Protein AF-A0A5J4V009-F1 (afdb_monomer)

Mean predicted aligned error: 6.69 Å

Secondary structure (DSSP, 8-state):
-TTSPPHHHHHT-S-TT-HHHHHHHTSHHHHHHHHHHHHHHHHTS---SPPPSSPPHHHHHHHHHHHHTSS-S-----HHHHHTTS--TTTS-SSGGGG----TT-SS-------SS-HHHHHT-HHHHHHHHHHHHHTT-S---

Radius of gyration: 16.22 Å; Cα contacts (8 Å, |Δi|>4): 133; chains: 1; bounding box: 35×35×49 Å

pLDDT: mean 83.38, std 14.55, range [39.91, 97.19]

Structure (mmCIF, N/CA/C/O backbone):
data_AF-A0A5J4V009-F1
#
_entry.id   AF-A0A5J4V009-F1
#
loop_
_atom_site.group_PDB
_atom_site.id
_atom_site.type_symbol
_atom_site.label_atom_id
_atom_site.label_alt_id
_atom_site.label_comp_id
_atom_site.label_asym_id
_atom_site.label_entity_id
_atom_site.label_seq_id
_atom_site.pdbx_PDB_ins_code
_atom_site.Cartn_x
_atom_site.Cartn_y
_atom_site.Cartn_z
_atom_site.occupancy
_atom_site.B_iso_or_equiv
_atom_site.auth_seq_id
_atom_site.auth_comp_id
_atom_site.auth_asym_id
_atom_site.auth_atom_id
_atom_site.pdbx_PDB_model_num
ATOM 1 N N . ASN A 1 1 ? -8.019 4.408 -6.727 1.00 59.19 1 ASN A N 1
ATOM 2 C CA . ASN A 1 1 ? -9.088 4.345 -7.758 1.00 59.19 1 ASN A CA 1
ATOM 3 C C . ASN A 1 1 ? -8.736 3.214 -8.725 1.00 59.19 1 ASN A C 1
ATOM 5 O O . ASN A 1 1 ? -7.555 3.023 -8.949 1.00 59.19 1 ASN A O 1
ATOM 9 N N . HIS A 1 2 ? -9.697 2.471 -9.280 1.00 66.00 2 HIS A N 1
ATOM 10 C CA . HIS A 1 2 ? -9.462 1.269 -10.107 1.00 66.00 2 HIS A CA 1
ATOM 11 C C . HIS A 1 2 ? -8.802 1.543 -11.473 1.00 66.00 2 HIS A C 1
ATOM 13 O O . HIS A 1 2 ? -8.364 0.607 -12.132 1.00 66.00 2 HIS A O 1
ATOM 19 N N . VAL A 1 3 ? -8.755 2.814 -11.881 1.00 67.06 3 VAL A N 1
ATOM 20 C CA . VAL A 1 3 ? -8.136 3.313 -13.123 1.00 67.06 3 VAL A CA 1
ATOM 21 C C . VAL A 1 3 ? -6.682 3.764 -12.902 1.00 67.06 3 VAL A C 1
ATOM 23 O O . VAL A 1 3 ? -5.951 3.978 -13.858 1.00 67.06 3 VAL A O 1
ATOM 26 N N . ILE A 1 4 ? -6.254 3.923 -11.643 1.00 74.00 4 ILE A N 1
ATOM 27 C CA . ILE A 1 4 ? -4.884 4.321 -11.291 1.00 74.00 4 ILE A CA 1
ATOM 28 C C . ILE A 1 4 ? -4.109 3.050 -10.919 1.00 74.00 4 ILE A C 1
ATOM 30 O O . ILE A 1 4 ? -4.658 2.224 -10.179 1.00 74.00 4 ILE A O 1
ATOM 34 N N . PRO A 1 5 ? -2.864 2.873 -11.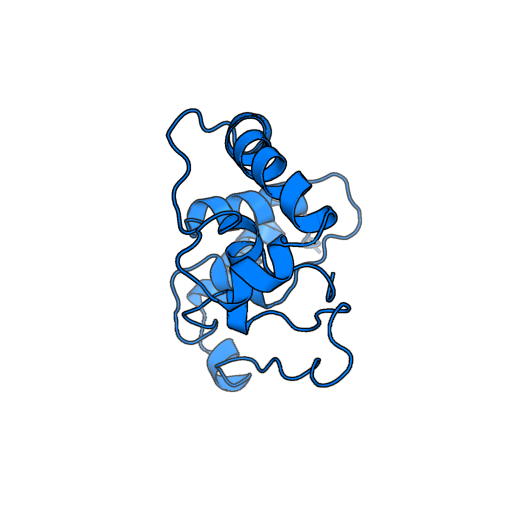398 1.00 84.44 5 PRO A N 1
ATOM 35 C CA . PRO A 1 5 ? -2.038 1.741 -10.998 1.00 84.44 5 PRO A CA 1
ATOM 36 C C . PRO A 1 5 ? -1.817 1.716 -9.473 1.00 84.44 5 PRO A C 1
ATOM 38 O O . PRO A 1 5 ? -1.768 2.781 -8.852 1.00 84.44 5 PRO A O 1
ATOM 41 N N . PRO A 1 6 ? -1.647 0.531 -8.857 1.00 90.50 6 PRO A N 1
ATOM 42 C CA . PRO A 1 6 ? -1.219 0.424 -7.459 1.00 90.50 6 PRO A CA 1
ATOM 43 C C . PRO A 1 6 ? 0.066 1.216 -7.203 1.00 90.50 6 PRO A C 1
ATOM 45 O O . PRO A 1 6 ? 0.879 1.376 -8.116 1.00 90.50 6 PRO A O 1
ATOM 48 N N . LEU A 1 7 ? 0.289 1.673 -5.969 1.00 92.00 7 LEU A N 1
ATOM 49 C CA . LEU A 1 7 ? 1.414 2.535 -5.590 1.00 92.00 7 LEU A CA 1
ATOM 50 C C . LEU A 1 7 ? 2.760 1.977 -6.052 1.00 92.00 7 LEU A C 1
ATOM 52 O O . LEU A 1 7 ? 3.596 2.735 -6.528 1.00 92.00 7 LEU A O 1
ATOM 56 N N . ARG A 1 8 ? 2.958 0.655 -5.979 1.00 92.44 8 ARG A N 1
ATOM 57 C CA . ARG A 1 8 ? 4.192 0.005 -6.451 1.00 92.44 8 ARG A CA 1
ATOM 58 C C . ARG A 1 8 ? 4.397 0.131 -7.964 1.00 92.44 8 ARG A C 1
ATOM 60 O O . ARG A 1 8 ? 5.521 0.345 -8.403 1.00 92.44 8 ARG A O 1
ATOM 67 N N . ALA A 1 9 ? 3.332 0.010 -8.755 1.00 88.88 9 ALA A N 1
ATOM 68 C CA . ALA A 1 9 ? 3.392 0.182 -10.207 1.00 88.88 9 ALA A CA 1
ATOM 69 C C . ALA A 1 9 ? 3.524 1.663 -10.573 1.00 88.88 9 ALA A C 1
ATOM 71 O O . ALA A 1 9 ? 4.374 2.023 -11.380 1.00 88.88 9 ALA A O 1
ATOM 72 N N . TRP A 1 10 ? 2.754 2.530 -9.911 1.00 87.88 10 TRP A N 1
ATOM 73 C CA . TRP A 1 10 ? 2.867 3.976 -10.066 1.00 87.88 10 TRP A CA 1
ATOM 74 C C . TRP A 1 10 ? 4.289 4.473 -9.769 1.00 87.88 10 TRP A C 1
ATOM 76 O O . TRP A 1 10 ? 4.826 5.283 -10.520 1.00 87.88 10 TRP A O 1
ATOM 86 N N . TRP A 1 11 ? 4.923 3.943 -8.719 1.00 89.50 11 TRP A N 1
ATOM 87 C CA . TRP A 1 11 ? 6.281 4.297 -8.310 1.00 89.50 11 TRP A CA 1
ATOM 88 C C . TRP A 1 11 ? 7.348 3.956 -9.347 1.00 89.50 11 TRP A C 1
ATOM 90 O O . TRP A 1 11 ? 8.293 4.718 -9.531 1.00 89.50 11 TRP A O 1
ATOM 100 N N . GLN A 1 12 ? 7.206 2.832 -10.049 1.00 85.81 12 GLN A N 1
ATOM 101 C CA . GLN A 1 12 ? 8.163 2.406 -11.076 1.00 85.81 12 GLN A CA 1
ATOM 102 C C . GLN A 1 12 ? 8.161 3.303 -12.329 1.00 85.81 12 GLN A C 1
ATOM 104 O O . GLN A 1 12 ? 8.891 3.010 -13.271 1.00 85.81 12 GLN A O 1
ATOM 109 N N . GLY A 1 13 ? 7.369 4.383 -12.368 1.00 70.25 13 GLY A N 1
ATOM 110 C CA . GLY A 1 13 ? 7.339 5.330 -13.482 1.00 70.25 13 GLY A CA 1
ATOM 111 C C . GLY A 1 13 ? 8.738 5.679 -14.013 1.00 70.25 13 GLY A C 1
ATOM 112 O O . GLY A 1 13 ? 9.615 6.099 -13.256 1.00 70.25 13 GLY A O 1
ATOM 113 N N . PHE A 1 14 ? 8.897 5.492 -15.330 1.00 52.66 14 PHE A N 1
ATOM 114 C CA . PHE A 1 14 ? 10.129 5.616 -16.121 1.00 52.66 14 PHE A CA 1
ATOM 115 C C . PHE A 1 14 ? 11.228 4.582 -15.803 1.00 52.66 14 PHE A C 1
ATOM 117 O O . PHE A 1 14 ? 12.257 4.887 -15.209 1.00 52.66 14 PHE A O 1
ATOM 124 N N . ASP A 1 15 ? 11.042 3.363 -16.305 1.00 49.66 15 ASP A N 1
ATOM 125 C CA . ASP A 1 15 ? 12.144 2.465 -16.655 1.00 49.66 15 ASP A CA 1
ATOM 126 C C . ASP A 1 15 ? 11.803 1.750 -17.962 1.00 49.66 15 ASP A C 1
ATOM 128 O O . ASP A 1 15 ? 10.868 0.950 -18.038 1.00 49.66 15 ASP A O 1
ATOM 132 N N . SER A 1 16 ? 12.566 2.083 -19.000 1.00 39.91 16 SER A N 1
ATOM 133 C CA . SER A 1 16 ? 12.463 1.602 -20.383 1.00 39.91 16 SER A CA 1
ATOM 134 C C . SER A 1 16 ? 12.935 0.151 -20.560 1.00 39.91 16 SER A C 1
ATOM 136 O O . SER A 1 16 ? 13.510 -0.201 -21.587 1.00 39.91 16 SER A O 1
ATOM 138 N N . SER A 1 17 ? 12.817 -0.669 -19.516 1.00 45.06 17 SER A N 1
ATOM 139 C CA . SER A 1 17 ? 13.172 -2.088 -19.544 1.00 45.06 17 SER A CA 1
ATOM 140 C C . SER A 1 17 ? 11.943 -3.007 -19.538 1.00 45.06 17 SER A C 1
ATOM 142 O O . SER A 1 17 ? 12.089 -4.229 -19.624 1.00 45.06 17 SER A O 1
ATOM 144 N N . LYS A 1 18 ? 10.721 -2.451 -19.444 1.00 53.00 18 LYS A N 1
ATOM 145 C CA . LYS A 1 18 ? 9.477 -3.225 -19.301 1.00 53.00 18 LYS A CA 1
ATOM 146 C C . LYS A 1 18 ? 8.370 -2.783 -20.260 1.00 53.00 18 LYS A C 1
ATOM 148 O O . LYS A 1 18 ? 7.827 -1.687 -20.161 1.00 53.00 18 LYS A O 1
ATOM 153 N N . THR A 1 19 ? 7.912 -3.743 -21.059 1.00 54.22 19 THR A N 1
ATOM 154 C CA . THR A 1 19 ? 6.893 -3.606 -22.114 1.00 54.22 19 THR A CA 1
ATOM 155 C C . THR A 1 19 ? 5.544 -3.033 -21.660 1.00 54.22 19 THR A C 1
ATOM 157 O O . THR A 1 19 ? 4.945 -2.256 -22.394 1.00 54.22 19 THR A O 1
ATOM 160 N N . LYS A 1 20 ? 5.046 -3.370 -20.459 1.00 57.28 20 LYS A N 1
ATOM 161 C CA . LYS A 1 20 ? 3.748 -2.849 -19.963 1.00 57.28 20 LYS A CA 1
ATOM 162 C C . LYS A 1 20 ? 3.825 -1.420 -19.411 1.00 57.28 20 LYS A C 1
ATOM 164 O O . LYS A 1 20 ? 2.869 -0.662 -19.544 1.00 57.28 20 LYS A O 1
ATOM 169 N N . ALA A 1 21 ? 4.947 -1.053 -18.789 1.00 57.59 21 ALA A N 1
ATOM 170 C CA . ALA A 1 21 ? 5.160 0.303 -18.284 1.00 57.59 21 ALA A CA 1
ATOM 171 C C . ALA A 1 21 ? 5.354 1.283 -19.453 1.00 57.59 21 ALA A C 1
ATOM 173 O O . ALA A 1 21 ? 4.795 2.378 -19.450 1.00 57.59 21 ALA A O 1
ATOM 174 N N . GLU A 1 22 ? 6.092 0.860 -20.483 1.00 57.81 22 GLU A N 1
ATOM 175 C CA . GLU A 1 22 ? 6.305 1.623 -21.717 1.00 57.81 22 GLU A CA 1
ATOM 176 C C . GLU A 1 22 ? 4.991 1.987 -22.420 1.00 57.81 22 GLU A C 1
ATOM 178 O O . GLU A 1 22 ? 4.826 3.131 -22.842 1.00 57.81 22 GLU A O 1
ATOM 183 N N . GLU A 1 23 ? 4.035 1.055 -22.496 1.00 61.25 23 GLU A N 1
ATOM 184 C CA . GLU A 1 23 ? 2.729 1.288 -23.121 1.00 61.25 23 GLU A CA 1
ATOM 185 C C . GLU A 1 23 ? 1.911 2.347 -22.362 1.00 61.25 23 GLU A C 1
ATOM 187 O O . GLU A 1 23 ? 1.569 3.381 -22.943 1.00 61.25 23 GLU A O 1
ATOM 192 N N . TYR A 1 24 ? 1.674 2.156 -21.055 1.00 62.75 24 TYR A N 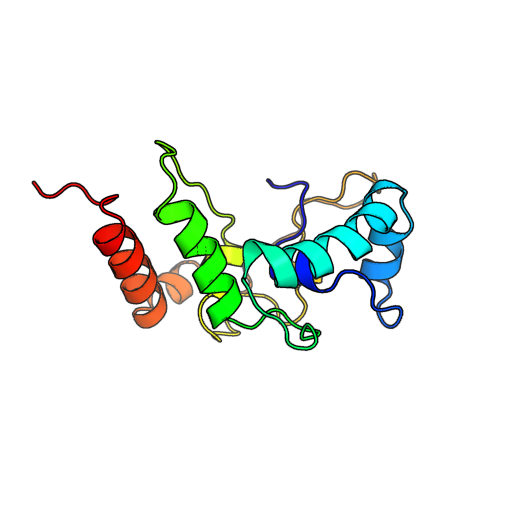1
ATOM 193 C CA . TYR A 1 24 ? 0.896 3.092 -20.228 1.00 62.75 24 TYR A CA 1
ATOM 194 C C . TYR A 1 24 ? 1.516 4.496 -20.211 1.00 62.75 24 TYR A C 1
ATOM 196 O O . TYR A 1 24 ? 0.814 5.503 -20.356 1.00 62.75 24 TYR A O 1
ATOM 204 N N . TYR A 1 25 ? 2.845 4.581 -20.089 1.00 60.00 25 TYR A N 1
ATOM 205 C CA . TYR A 1 25 ? 3.533 5.862 -19.956 1.00 60.00 25 TYR A CA 1
ATOM 206 C C . TYR A 1 25 ? 3.896 6.545 -21.287 1.00 60.00 25 TYR A C 1
ATOM 208 O O . TYR A 1 25 ? 4.331 7.698 -21.275 1.00 60.00 25 TYR A O 1
ATOM 216 N N . SER A 1 26 ? 3.666 5.895 -22.437 1.00 56.62 26 SER A N 1
ATOM 217 C CA . SER A 1 26 ? 3.756 6.531 -23.766 1.00 56.62 26 SER A CA 1
ATOM 218 C C . SER A 1 26 ? 2.683 7.611 -23.984 1.00 56.62 26 SER A C 1
ATOM 220 O O . SER A 1 26 ? 2.862 8.516 -24.811 1.00 56.62 26 SER A O 1
ATOM 222 N N . THR A 1 27 ? 1.601 7.549 -23.202 1.00 62.44 27 THR A N 1
ATOM 223 C CA . THR A 1 27 ? 0.516 8.533 -23.1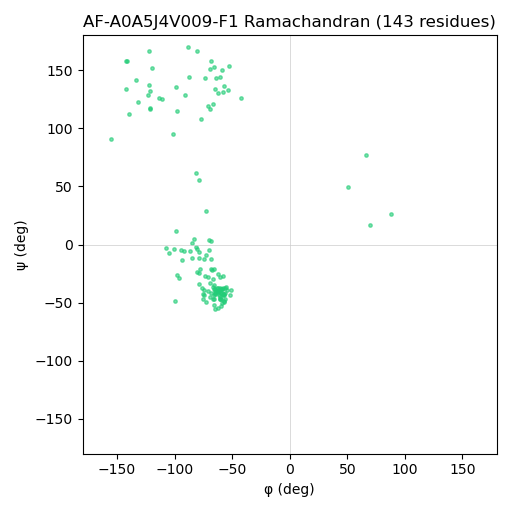60 1.00 62.44 27 THR A CA 1
ATOM 224 C C . THR A 1 27 ? 0.978 9.871 -22.563 1.00 62.44 27 THR A C 1
ATOM 226 O O . THR A 1 27 ? 1.960 9.947 -21.821 1.00 62.44 27 THR A O 1
ATOM 229 N N . ASN A 1 28 ? 0.264 10.961 -22.865 1.00 58.50 28 ASN A N 1
ATOM 230 C CA . ASN A 1 28 ? 0.585 12.284 -22.309 1.00 58.50 28 ASN A CA 1
ATOM 231 C C . ASN A 1 28 ? 0.474 12.312 -20.774 1.00 58.50 28 ASN A C 1
ATOM 233 O O . ASN A 1 28 ? 1.347 12.869 -20.112 1.00 58.50 28 ASN A O 1
ATOM 237 N N . GLU A 1 29 ? -0.543 11.647 -20.211 1.00 59.75 29 GLU A N 1
ATOM 238 C CA . GLU A 1 29 ? -0.712 11.493 -18.757 1.00 59.75 29 GLU A CA 1
ATOM 239 C C . GLU A 1 29 ? 0.491 10.793 -18.124 1.00 59.75 29 GLU A C 1
ATOM 241 O O . GLU A 1 29 ? 0.952 11.144 -17.036 1.00 59.75 29 GLU A O 1
ATOM 246 N N . GLY A 1 30 ? 1.032 9.813 -18.837 1.00 58.97 30 GLY A N 1
ATOM 247 C CA . GLY A 1 30 ? 2.180 9.068 -18.396 1.00 58.97 30 GLY A CA 1
ATOM 248 C C . GLY A 1 30 ? 3.476 9.875 -18.321 1.00 58.97 30 GLY A C 1
ATOM 249 O O . GLY A 1 30 ? 4.179 9.834 -17.309 1.00 58.97 30 GLY A O 1
ATOM 250 N N . LYS A 1 31 ? 3.769 10.652 -19.367 1.00 59.75 31 LYS A N 1
ATOM 251 C CA . LYS A 1 31 ? 4.971 11.500 -19.446 1.00 59.75 31 LYS A CA 1
ATOM 252 C C . LYS A 1 31 ? 5.005 12.576 -18.365 1.00 59.75 31 LYS A C 1
ATOM 254 O O . LYS A 1 31 ? 6.064 12.847 -17.807 1.00 59.75 31 LYS A O 1
ATOM 259 N N . GLU A 1 32 ? 3.857 13.156 -18.024 1.00 61.56 32 GLU A N 1
ATOM 260 C CA . GLU A 1 32 ? 3.769 14.127 -16.930 1.00 61.56 32 GLU A CA 1
ATOM 261 C C . GLU A 1 32 ? 4.043 13.511 -15.552 1.00 61.56 32 GLU A C 1
ATOM 263 O O . GLU A 1 32 ? 4.524 14.200 -14.652 1.00 61.56 32 GLU A O 1
ATOM 268 N N . ASN A 1 33 ? 3.730 12.227 -15.359 1.00 62.56 33 ASN A N 1
ATOM 269 C CA . ASN A 1 33 ? 3.876 11.565 -14.064 1.00 62.56 33 ASN A CA 1
ATOM 270 C C . ASN A 1 33 ? 5.337 11.273 -13.688 1.00 62.56 33 ASN A C 1
ATOM 272 O O . ASN A 1 33 ? 5.643 11.277 -12.498 1.00 62.56 33 ASN A O 1
ATOM 276 N N . GLY A 1 34 ? 6.248 11.101 -14.656 1.00 64.12 34 GLY A N 1
ATOM 277 C CA . GLY A 1 34 ? 7.671 10.837 -14.385 1.00 64.12 34 GLY A CA 1
ATOM 278 C C . GLY A 1 34 ? 8.327 11.905 -13.498 1.00 64.12 34 GLY A C 1
ATOM 279 O O . GLY A 1 34 ? 8.927 11.580 -12.480 1.00 64.12 34 GLY A O 1
ATOM 280 N N . GLY A 1 35 ? 8.115 13.191 -13.803 1.00 67.75 35 GLY A N 1
ATOM 281 C CA . GLY A 1 35 ? 8.605 14.292 -12.960 1.00 67.75 35 GLY A CA 1
ATOM 282 C C . GLY A 1 35 ? 7.854 14.436 -11.629 1.00 67.75 35 GLY A C 1
ATOM 283 O O . GLY A 1 35 ? 8.427 14.877 -10.634 1.00 67.75 35 GLY A O 1
ATOM 284 N N . LYS A 1 36 ? 6.577 14.026 -11.576 1.00 76.50 36 LYS A N 1
ATOM 285 C CA . LYS A 1 36 ? 5.756 14.094 -10.354 1.00 76.50 36 LYS A CA 1
ATOM 286 C C . LYS A 1 36 ? 6.227 13.094 -9.289 1.00 76.50 36 LYS A C 1
ATOM 288 O O . LYS A 1 36 ? 6.148 13.421 -8.108 1.00 76.50 36 LYS A O 1
ATOM 293 N N . ILE A 1 37 ? 6.739 11.920 -9.676 1.00 84.19 37 ILE A N 1
ATOM 294 C CA . ILE A 1 37 ? 7.202 10.885 -8.730 1.00 84.19 37 ILE A CA 1
ATOM 295 C C . ILE A 1 37 ? 8.4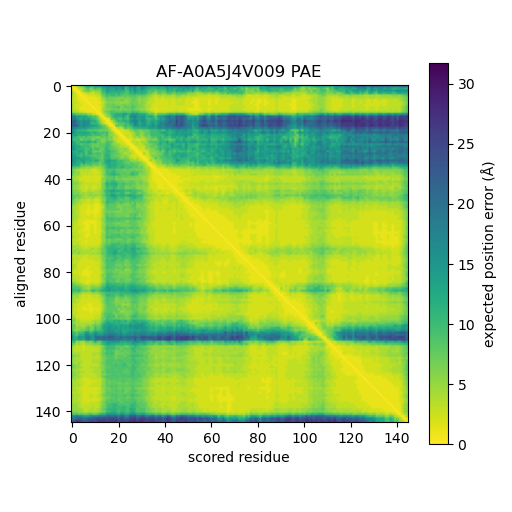78 11.328 -8.006 1.00 84.19 37 ILE A C 1
ATOM 297 O O . ILE A 1 37 ? 8.546 11.236 -6.781 1.00 84.19 37 ILE A O 1
ATOM 301 N N . ASP A 1 38 ? 9.458 11.874 -8.726 1.00 81.56 38 ASP A N 1
ATOM 302 C CA . ASP A 1 38 ? 10.687 12.383 -8.103 1.00 81.56 38 ASP A CA 1
ATOM 303 C C . ASP A 1 38 ? 10.392 13.593 -7.200 1.00 81.56 38 ASP A C 1
ATOM 305 O O . ASP A 1 38 ? 10.913 13.691 -6.087 1.00 81.56 38 ASP A O 1
ATOM 309 N N . CYS A 1 39 ? 9.475 14.478 -7.616 1.00 82.62 39 CYS A N 1
ATOM 310 C CA . CYS A 1 39 ? 8.976 15.549 -6.753 1.00 82.62 39 CYS A CA 1
ATOM 311 C C . CYS A 1 39 ? 8.263 15.018 -5.503 1.00 82.62 39 CYS A C 1
ATOM 313 O O . CYS A 1 39 ? 8.433 15.594 -4.431 1.00 82.62 39 CYS A O 1
ATOM 315 N N . PHE A 1 40 ? 7.471 13.950 -5.614 1.00 88.62 40 PHE A N 1
ATOM 316 C CA . PHE A 1 40 ? 6.798 13.329 -4.473 1.00 88.62 40 PHE A CA 1
ATOM 317 C C . PHE A 1 40 ? 7.807 12.706 -3.498 1.00 88.62 40 PHE A C 1
ATOM 319 O O . PHE A 1 40 ? 7.712 12.924 -2.289 1.00 88.62 40 PHE A O 1
ATOM 326 N N . TRP A 1 41 ? 8.820 12.000 -4.008 1.00 88.56 41 TRP A N 1
ATOM 327 C CA . TRP A 1 41 ? 9.917 11.460 -3.199 1.00 88.56 41 TRP A CA 1
ATOM 328 C C . TRP A 1 41 ? 10.649 12.557 -2.419 1.00 88.56 41 TRP A C 1
ATOM 330 O O . TRP A 1 41 ? 10.809 12.463 -1.200 1.00 88.56 41 TRP A O 1
ATOM 340 N N . TRP A 1 42 ? 11.011 13.640 -3.106 1.00 88.56 42 TRP A N 1
ATOM 341 C CA . TRP A 1 42 ? 11.769 14.733 -2.510 1.00 88.56 42 TRP A CA 1
ATOM 342 C C . TRP A 1 42 ? 10.941 15.583 -1.541 1.00 88.56 42 TRP A C 1
ATOM 344 O O . TRP A 1 42 ? 11.374 15.852 -0.423 1.00 88.56 42 TRP A O 1
ATOM 354 N N . ASN A 1 43 ? 9.753 16.022 -1.963 1.00 88.00 43 ASN A N 1
ATOM 355 C CA . ASN A 1 43 ? 8.973 17.038 -1.251 1.00 88.00 43 ASN A CA 1
ATOM 356 C C . ASN A 1 43 ? 7.908 16.456 -0.320 1.00 88.00 43 ASN A C 1
ATOM 358 O O . ASN A 1 43 ? 7.547 17.108 0.654 1.00 88.00 43 ASN A O 1
ATOM 362 N N . THR A 1 44 ? 7.362 15.274 -0.615 1.00 89.69 44 THR A N 1
ATOM 363 C CA . THR A 1 44 ? 6.282 14.680 0.192 1.00 89.69 44 THR A CA 1
ATOM 364 C C . THR A 1 44 ? 6.823 13.635 1.152 1.00 89.69 44 THR A C 1
ATOM 366 O O . THR A 1 44 ? 6.538 13.691 2.346 1.00 89.69 44 THR A O 1
ATOM 369 N N . LEU A 1 45 ? 7.657 12.716 0.662 1.00 90.62 45 LEU A N 1
ATOM 370 C CA . LEU A 1 45 ? 8.322 11.731 1.519 1.00 90.62 45 LEU A CA 1
ATOM 371 C C . LEU A 1 45 ? 9.536 12.318 2.262 1.00 90.62 45 LEU A C 1
ATOM 373 O O . LEU A 1 45 ? 10.058 11.668 3.172 1.00 90.62 45 LEU A O 1
ATOM 377 N N . ILE A 1 46 ? 9.923 13.566 1.951 1.00 88.75 46 ILE A N 1
ATOM 378 C CA . ILE A 1 46 ? 11.048 14.295 2.562 1.00 88.75 46 ILE A CA 1
ATOM 379 C C . ILE A 1 46 ? 12.304 13.420 2.532 1.00 88.75 46 ILE A C 1
ATOM 381 O O . ILE A 1 46 ? 12.953 13.172 3.548 1.00 88.75 46 ILE A O 1
ATOM 385 N N . ASN A 1 47 ? 12.596 12.864 1.357 1.00 87.25 47 ASN A N 1
ATOM 386 C CA . ASN A 1 47 ? 13.774 12.045 1.154 1.00 87.25 47 ASN A CA 1
ATOM 387 C C . ASN A 1 47 ? 14.646 12.649 0.053 1.00 87.25 47 ASN A C 1
ATOM 389 O O . ASN A 1 47 ? 14.245 12.759 -1.101 1.00 87.25 47 ASN A O 1
ATOM 393 N N . HIS A 1 48 ? 15.857 13.049 0.438 1.00 87.00 48 HIS A N 1
ATOM 394 C CA . HIS A 1 48 ? 16.806 13.752 -0.428 1.00 87.00 48 HIS A CA 1
ATOM 395 C C . HIS A 1 48 ? 17.873 12.830 -1.035 1.00 87.00 48 HIS A C 1
ATOM 397 O O . HIS A 1 48 ? 18.871 13.302 -1.576 1.00 87.00 48 HIS A O 1
ATOM 403 N N . SER A 1 49 ? 17.692 11.514 -0.919 1.00 88.31 49 SER A N 1
ATOM 404 C CA . SER A 1 49 ? 18.540 10.525 -1.587 1.00 88.31 49 SER A CA 1
ATOM 405 C C . SER A 1 49 ? 18.025 10.200 -2.990 1.00 88.31 49 SER A C 1
ATOM 407 O O . SER A 1 49 ? 16.916 10.586 -3.366 1.00 88.31 49 SER A O 1
ATOM 409 N N . SER A 1 50 ? 18.817 9.468 -3.774 1.00 85.44 50 SER A N 1
ATOM 410 C CA . SER A 1 50 ? 18.345 8.922 -5.046 1.00 85.44 50 SER A CA 1
ATOM 411 C C . SER A 1 50 ? 17.130 8.022 -4.822 1.00 85.44 50 SER A C 1
ATOM 413 O O . SER A 1 50 ? 17.153 7.139 -3.963 1.00 85.44 50 SER A O 1
ATOM 415 N N . ARG A 1 51 ? 16.072 8.233 -5.610 1.00 87.19 51 ARG A N 1
ATOM 416 C CA . ARG A 1 51 ? 14.854 7.427 -5.535 1.00 87.19 51 ARG A CA 1
ATOM 417 C C . ARG A 1 51 ? 15.160 5.960 -5.886 1.00 87.19 51 ARG A C 1
ATOM 419 O O . ARG A 1 51 ? 15.780 5.715 -6.923 1.00 87.19 51 ARG A O 1
ATOM 426 N N . PRO A 1 52 ? 14.731 4.980 -5.073 1.00 89.19 52 PRO A N 1
ATOM 427 C CA . PRO A 1 52 ? 14.861 3.570 -5.423 1.00 89.19 52 PRO A CA 1
ATOM 428 C C . PRO A 1 52 ? 13.932 3.195 -6.583 1.00 89.19 52 PRO A C 1
ATOM 430 O O . PRO A 1 52 ? 12.849 3.766 -6.733 1.00 89.19 52 PRO A O 1
ATOM 433 N N . TYR A 1 53 ? 14.342 2.197 -7.369 1.00 87.00 53 TYR A N 1
ATOM 434 C CA . TYR A 1 53 ? 13.553 1.683 -8.490 1.00 87.00 53 TYR A CA 1
ATOM 435 C C . TYR A 1 53 ? 12.209 1.091 -8.039 1.00 87.00 53 TYR A C 1
ATOM 437 O O . TYR A 1 53 ? 11.151 1.511 -8.503 1.00 87.00 53 TYR A O 1
ATOM 445 N N . ASP A 1 54 ? 12.257 0.145 -7.100 1.00 90.25 54 ASP A N 1
ATOM 446 C CA . ASP A 1 54 ? 11.074 -0.407 -6.446 1.00 90.25 54 ASP A CA 1
ATOM 447 C C . ASP A 1 54 ? 10.702 0.440 -5.230 1.00 90.25 54 ASP A C 1
ATOM 449 O O . ASP A 1 54 ? 11.582 0.926 -4.518 1.00 90.25 54 ASP A O 1
ATOM 453 N N . LEU A 1 55 ? 9.399 0.595 -4.975 1.00 92.12 55 LEU A N 1
ATOM 454 C CA . LEU A 1 55 ? 8.903 1.270 -3.777 1.00 92.12 55 LEU A CA 1
ATOM 455 C C . LEU A 1 55 ? 9.194 0.395 -2.549 1.00 92.12 55 LEU A C 1
ATOM 457 O O . LEU A 1 55 ? 8.627 -0.700 -2.459 1.00 92.12 55 LEU A O 1
ATOM 461 N N . PRO A 1 56 ? 10.027 0.845 -1.594 1.00 93.00 56 PRO A N 1
ATOM 462 C CA . PRO A 1 56 ? 10.273 0.088 -0.375 1.00 93.00 56 PRO A CA 1
ATOM 463 C C . PRO A 1 56 ? 8.995 -0.043 0.462 1.00 93.00 56 PRO A C 1
ATOM 465 O O . PRO A 1 56 ? 8.191 0.891 0.530 1.00 93.00 56 PRO A O 1
ATOM 468 N N . ASN A 1 57 ? 8.806 -1.193 1.112 1.00 94.50 57 ASN A N 1
ATOM 469 C CA . ASN A 1 57 ? 7.598 -1.485 1.890 1.00 94.50 57 ASN A CA 1
ATOM 470 C C . ASN A 1 57 ? 7.353 -0.462 3.016 1.00 94.50 57 ASN A C 1
ATOM 472 O O . ASN A 1 57 ? 6.214 -0.063 3.232 1.00 94.50 57 ASN A O 1
ATOM 476 N N . ASP A 1 58 ? 8.408 0.015 3.682 1.00 94.25 58 ASP A N 1
ATOM 477 C CA . ASP A 1 58 ? 8.338 1.045 4.728 1.00 94.25 58 ASP A CA 1
ATOM 478 C C . ASP A 1 58 ? 7.885 2.407 4.181 1.00 94.25 58 ASP A C 1
ATOM 480 O O . ASP A 1 58 ? 7.142 3.134 4.839 1.00 94.25 58 ASP A O 1
ATOM 484 N N . GLN A 1 59 ? 8.282 2.750 2.953 1.00 95.44 59 GLN A N 1
ATOM 485 C CA . GLN A 1 59 ? 7.824 3.973 2.293 1.00 95.44 59 GLN A CA 1
ATOM 486 C C . GLN A 1 59 ? 6.376 3.840 1.823 1.00 95.44 59 GLN A C 1
ATOM 488 O O . GLN A 1 59 ? 5.600 4.782 1.967 1.00 95.44 59 GLN A O 1
ATOM 493 N N . LEU A 1 60 ? 5.982 2.669 1.314 1.00 95.69 60 LEU A N 1
ATOM 494 C CA . LEU A 1 60 ? 4.585 2.373 0.994 1.00 95.69 60 LEU A CA 1
ATOM 495 C C . LEU A 1 60 ? 3.709 2.474 2.251 1.00 95.69 60 LEU A C 1
ATOM 497 O O . LEU A 1 60 ? 2.687 3.155 2.239 1.00 95.69 60 LEU A O 1
ATOM 501 N N . GLU A 1 61 ? 4.150 1.879 3.356 1.00 96.69 61 GLU A N 1
ATOM 502 C CA . GLU A 1 61 ? 3.484 1.976 4.652 1.00 96.69 61 GLU A CA 1
ATOM 503 C C . GLU A 1 61 ? 3.382 3.426 5.140 1.00 96.69 61 GLU A C 1
ATOM 505 O O . GLU A 1 61 ? 2.318 3.857 5.585 1.00 96.69 61 GLU A O 1
ATOM 510 N N . ARG A 1 62 ? 4.444 4.221 4.976 1.00 96.19 62 ARG A N 1
ATOM 511 C CA . ARG A 1 62 ? 4.425 5.652 5.294 1.00 96.19 62 ARG A CA 1
ATOM 512 C C . ARG A 1 62 ? 3.386 6.420 4.475 1.00 96.19 62 ARG A C 1
ATOM 514 O O . ARG A 1 62 ? 2.755 7.333 5.003 1.00 96.19 62 ARG A O 1
ATOM 521 N N . ILE A 1 63 ? 3.182 6.068 3.205 1.00 96.38 63 ILE A N 1
ATOM 522 C CA . ILE A 1 63 ? 2.121 6.670 2.384 1.00 96.38 63 ILE A CA 1
ATOM 523 C C . ILE A 1 63 ? 0.744 6.305 2.952 1.00 96.38 63 ILE A C 1
ATOM 525 O O . ILE A 1 63 ? -0.113 7.183 3.053 1.00 96.38 63 ILE A O 1
ATOM 529 N N . ILE A 1 64 ? 0.524 5.051 3.367 1.00 97.19 64 ILE A N 1
ATOM 530 C CA . ILE A 1 64 ? -0.719 4.641 4.049 1.00 97.19 64 ILE A CA 1
ATOM 531 C C . ILE A 1 64 ? -0.929 5.469 5.324 1.00 97.19 64 ILE A C 1
ATOM 533 O O . ILE A 1 64 ? -2.026 5.985 5.544 1.00 97.19 64 ILE A O 1
ATOM 537 N N . ASP A 1 65 ? 0.128 5.698 6.101 1.00 97.06 65 ASP A N 1
ATOM 538 C CA . ASP A 1 65 ? 0.068 6.529 7.305 1.00 97.06 65 ASP A CA 1
ATOM 539 C C . ASP A 1 65 ? -0.318 7.967 7.026 1.00 97.06 65 ASP A C 1
ATOM 541 O O . ASP A 1 65 ? -1.191 8.501 7.703 1.00 97.06 65 ASP A O 1
ATOM 545 N N . MET A 1 66 ? 0.242 8.588 5.991 1.00 96.25 66 MET A N 1
ATOM 546 C CA . MET A 1 66 ? -0.156 9.944 5.602 1.00 96.25 66 MET A CA 1
ATOM 547 C C . MET A 1 66 ? -1.666 10.049 5.340 1.00 96.25 66 MET A C 1
ATOM 549 O O . MET A 1 66 ? -2.289 11.048 5.700 1.00 96.25 66 MET A O 1
ATOM 553 N N . HIS A 1 67 ? -2.275 9.012 4.758 1.00 95.81 67 HIS A N 1
ATOM 554 C CA . HIS A 1 67 ? -3.718 8.975 4.520 1.00 95.81 67 HIS A CA 1
ATOM 555 C C . HIS A 1 67 ? -4.508 8.706 5.806 1.00 95.81 67 HIS A C 1
ATOM 557 O O . HIS A 1 67 ? -5.519 9.374 6.046 1.00 95.81 67 HIS A O 1
ATOM 563 N N . LEU A 1 68 ? -4.049 7.777 6.651 1.00 96.94 68 LEU A N 1
ATOM 564 C CA . LEU A 1 68 ? -4.671 7.493 7.945 1.00 96.94 68 LEU A CA 1
ATOM 565 C C . LEU A 1 68 ? -4.625 8.720 8.873 1.00 96.94 68 LEU A C 1
ATOM 567 O O . LEU A 1 68 ? -5.641 9.072 9.459 1.00 96.94 68 LEU A O 1
ATOM 571 N N . TYR A 1 69 ? -3.524 9.461 8.939 1.00 96.81 69 TYR A N 1
ATOM 572 C CA . TYR A 1 69 ? -3.423 10.674 9.762 1.00 96.81 69 TYR A CA 1
ATOM 573 C C . TYR A 1 69 ? -4.017 11.932 9.107 1.00 96.81 69 TYR A C 1
ATOM 575 O O . TYR A 1 69 ? -4.039 12.998 9.722 1.00 96.81 69 TYR A O 1
ATOM 583 N N . SER A 1 70 ? -4.518 11.839 7.872 1.00 96.12 70 SER A N 1
ATOM 584 C CA . SER A 1 70 ? -5.165 12.976 7.211 1.00 96.12 70 SER A CA 1
ATOM 585 C C . SER A 1 70 ? -6.469 13.382 7.924 1.00 96.12 70 SER A C 1
ATOM 587 O O . SER A 1 70 ? -7.153 12.526 8.487 1.00 96.12 70 SER A O 1
ATOM 589 N N . PRO A 1 71 ? -6.903 14.655 7.842 1.00 95.06 71 PRO A N 1
ATOM 590 C CA . PRO A 1 71 ? -8.172 15.108 8.426 1.00 95.06 71 PRO A CA 1
ATOM 591 C C . PRO A 1 71 ? -9.419 14.573 7.692 1.00 95.06 71 PRO A C 1
ATOM 593 O O . PRO A 1 71 ? -10.545 14.948 8.016 1.00 95.06 71 PRO A O 1
ATOM 596 N N . SER A 1 72 ? -9.246 13.714 6.683 1.00 94.31 72 SER A N 1
ATOM 597 C CA . SER A 1 72 ? -10.346 13.120 5.924 1.00 94.31 72 SER A CA 1
ATOM 598 C C . SER A 1 72 ? -11.193 12.213 6.816 1.00 94.31 72 SER A C 1
ATOM 600 O O . SER A 1 72 ? -10.660 11.351 7.518 1.00 94.31 72 SER A O 1
ATOM 602 N N . ILE A 1 73 ? -12.520 12.342 6.730 1.00 93.00 73 ILE A N 1
ATOM 603 C CA . ILE A 1 73 ? -13.467 11.474 7.455 1.00 93.00 73 ILE A CA 1
ATOM 604 C C . ILE A 1 73 ? -13.277 10.006 7.047 1.00 93.00 73 ILE A C 1
ATOM 606 O O . ILE A 1 73 ? -13.320 9.113 7.889 1.00 93.00 73 ILE A O 1
ATOM 610 N N . LEU A 1 74 ? -13.021 9.763 5.760 1.00 93.19 74 LEU A N 1
ATOM 611 C CA . LEU A 1 74 ? -12.878 8.436 5.179 1.00 93.19 74 LEU A CA 1
ATOM 612 C C . LEU A 1 74 ? -11.518 8.299 4.488 1.00 93.19 74 LEU A C 1
ATOM 614 O O . LEU A 1 74 ? -11.171 9.115 3.636 1.00 93.19 74 LEU A O 1
ATOM 618 N N . ALA A 1 75 ? -10.790 7.236 4.826 1.00 94.12 75 ALA A N 1
ATOM 619 C CA . ALA A 1 75 ? -9.603 6.789 4.108 1.00 94.12 75 ALA A CA 1
ATOM 620 C C . ALA A 1 75 ? -9.924 5.456 3.418 1.00 94.12 75 ALA A C 1
ATOM 622 O O . ALA A 1 75 ? -10.389 4.518 4.064 1.00 94.12 75 ALA A O 1
ATOM 623 N N . MET A 1 76 ? -9.711 5.382 2.103 1.00 93.81 76 MET A N 1
ATOM 624 C CA . MET A 1 76 ? -9.944 4.178 1.300 1.00 93.81 76 MET A CA 1
ATOM 625 C C . MET A 1 76 ? -8.651 3.754 0.621 1.00 93.81 76 MET A C 1
ATOM 627 O O . MET A 1 76 ? -8.010 4.564 -0.046 1.00 93.81 76 MET A O 1
ATOM 631 N N . PHE A 1 77 ? -8.328 2.469 0.727 1.00 94.62 77 PHE A N 1
ATOM 632 C CA . PHE A 1 77 ? -7.117 1.894 0.155 1.00 94.62 77 PHE A CA 1
ATOM 633 C C . PHE A 1 77 ? -7.467 0.757 -0.806 1.00 94.62 77 PHE A C 1
ATOM 635 O O . PHE A 1 77 ? -8.339 -0.058 -0.488 1.00 94.62 77 PHE A O 1
ATOM 642 N N . PRO A 1 78 ? -6.811 0.669 -1.977 1.00 93.56 78 PRO A N 1
ATOM 643 C CA . PRO A 1 78 ? -6.817 -0.552 -2.769 1.00 93.56 78 PRO A CA 1
ATOM 644 C C . PRO A 1 78 ? -6.205 -1.702 -1.966 1.00 93.56 78 PRO A C 1
ATOM 646 O O . PRO A 1 78 ? -5.238 -1.509 -1.228 1.00 93.56 78 PRO A O 1
ATOM 649 N N . TYR A 1 79 ? -6.737 -2.909 -2.150 1.00 93.06 79 TYR A N 1
ATOM 650 C CA . TYR A 1 79 ? -6.196 -4.119 -1.528 1.00 93.06 79 TYR A CA 1
ATOM 651 C C . TYR A 1 79 ? -4.692 -4.269 -1.797 1.00 93.06 79 TYR A C 1
ATOM 653 O O . TYR A 1 79 ? -3.938 -4.549 -0.871 1.00 93.06 79 TYR A O 1
ATOM 661 N N . GLN A 1 80 ? -4.266 -4.020 -3.042 1.00 93.12 80 GLN A N 1
ATOM 662 C CA . GLN A 1 80 ? -2.888 -4.220 -3.499 1.00 93.12 80 GLN A CA 1
ATOM 663 C C . GLN A 1 80 ? -1.883 -3.368 -2.723 1.00 93.12 80 GLN A C 1
ATOM 665 O O . GLN A 1 80 ? -0.802 -3.843 -2.387 1.00 93.12 80 GLN A O 1
ATOM 670 N N . ASP A 1 81 ? -2.263 -2.133 -2.393 1.00 94.88 81 ASP A N 1
ATOM 671 C CA . ASP A 1 81 ? -1.417 -1.227 -1.620 1.00 94.88 81 ASP A CA 1
ATOM 672 C C . ASP A 1 81 ? -1.409 -1.613 -0.143 1.00 94.88 81 ASP A C 1
ATOM 674 O O . ASP A 1 81 ? -0.372 -1.566 0.507 1.00 94.88 81 ASP A O 1
ATOM 678 N N . LEU A 1 82 ? -2.553 -2.051 0.386 1.00 94.56 82 LEU A N 1
ATOM 679 C CA . LEU A 1 82 ? -2.674 -2.400 1.795 1.00 94.56 82 LEU A CA 1
ATOM 680 C C . LEU A 1 82 ? -1.872 -3.657 2.155 1.00 94.56 82 LEU A C 1
ATOM 682 O O . LEU A 1 82 ? -1.215 -3.684 3.191 1.00 94.56 82 LEU A O 1
ATOM 686 N N . VAL A 1 83 ? -1.898 -4.695 1.314 1.00 94.62 83 VAL A N 1
ATOM 687 C CA . VAL A 1 83 ? -1.169 -5.945 1.594 1.00 94.62 83 VAL A CA 1
ATOM 688 C C . VAL A 1 83 ? 0.330 -5.847 1.317 1.00 94.62 83 VAL A C 1
ATOM 690 O O . VAL A 1 83 ? 1.109 -6.608 1.885 1.00 94.62 83 VAL A O 1
ATOM 693 N N . ALA A 1 84 ? 0.745 -4.891 0.484 1.00 95.06 84 ALA A N 1
ATOM 694 C CA . ALA A 1 84 ? 2.141 -4.671 0.133 1.00 95.06 84 ALA A CA 1
ATOM 695 C C . ALA A 1 84 ? 2.918 -3.830 1.165 1.00 95.06 84 ALA A C 1
ATOM 697 O O . ALA A 1 84 ? 4.089 -3.537 0.936 1.00 95.06 84 ALA A O 1
ATOM 698 N N . ILE A 1 85 ? 2.324 -3.450 2.306 1.00 95.44 85 ILE A N 1
ATOM 699 C CA . ILE A 1 85 ? 3.044 -2.749 3.393 1.00 95.44 85 ILE A CA 1
ATOM 700 C C . ILE A 1 85 ? 4.079 -3.653 4.088 1.00 95.44 85 ILE A C 1
ATOM 702 O O . ILE A 1 85 ? 5.007 -3.159 4.718 1.00 95.44 85 ILE A O 1
ATOM 706 N N . LEU A 1 86 ? 3.936 -4.978 3.975 1.00 91.81 86 LEU A N 1
ATOM 707 C CA . LEU A 1 86 ? 4.896 -5.970 4.465 1.00 91.81 86 LEU A CA 1
ATOM 708 C C . LEU A 1 86 ? 5.418 -6.815 3.295 1.00 91.81 86 LEU A C 1
ATOM 710 O O . LEU A 1 86 ? 4.689 -7.006 2.324 1.00 91.81 86 LEU A O 1
ATOM 714 N N . PRO A 1 87 ? 6.645 -7.361 3.3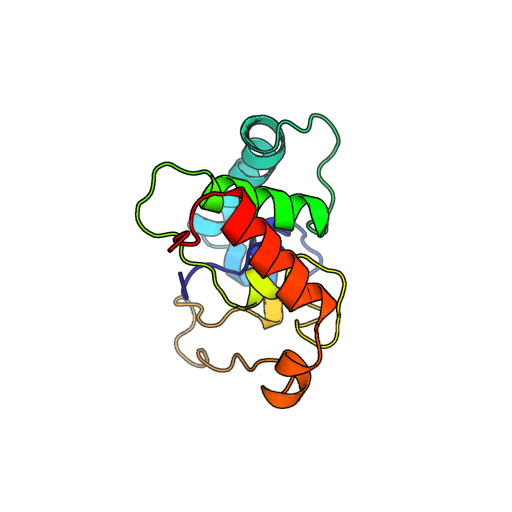70 1.00 87.12 87 PRO A N 1
ATOM 715 C CA . PRO A 1 87 ? 7.242 -8.150 2.293 1.00 87.12 87 PRO A CA 1
ATOM 716 C C . PRO A 1 87 ? 6.704 -9.597 2.243 1.00 87.12 87 PRO A C 1
ATOM 718 O O . PRO A 1 87 ? 7.472 -10.557 2.294 1.00 87.12 87 PRO A O 1
ATOM 721 N N . ASP A 1 88 ? 5.384 -9.767 2.151 1.00 86.00 88 ASP A N 1
ATOM 722 C CA . ASP A 1 88 ? 4.716 -11.067 2.017 1.00 86.00 88 ASP A CA 1
ATOM 723 C C . ASP A 1 88 ? 4.303 -11.318 0.559 1.00 86.00 88 ASP A C 1
ATOM 725 O O . ASP A 1 88 ? 3.254 -10.880 0.091 1.00 86.00 88 ASP A O 1
ATOM 729 N N . LYS A 1 89 ? 5.153 -12.035 -0.179 1.00 79.75 89 LYS A N 1
ATOM 730 C CA . LYS A 1 89 ? 4.963 -12.274 -1.619 1.00 79.75 89 LYS A CA 1
ATOM 731 C C . LYS A 1 89 ? 3.795 -13.210 -1.950 1.00 79.75 89 LYS A C 1
ATOM 733 O O . LYS A 1 89 ? 3.505 -13.383 -3.129 1.00 79.75 89 LYS A O 1
ATOM 738 N N . ASP A 1 90 ? 3.129 -13.798 -0.957 1.00 88.44 90 ASP A N 1
ATOM 739 C CA . ASP A 1 90 ? 1.981 -14.674 -1.206 1.00 88.44 90 ASP A CA 1
ATOM 740 C C . ASP A 1 90 ? 0.697 -13.878 -1.464 1.00 88.44 90 ASP A C 1
ATOM 742 O O . ASP A 1 90 ? -0.238 -14.398 -2.068 1.00 88.44 90 ASP A O 1
ATOM 746 N N . VAL A 1 91 ? 0.622 -12.631 -0.985 1.00 91.94 91 VAL A N 1
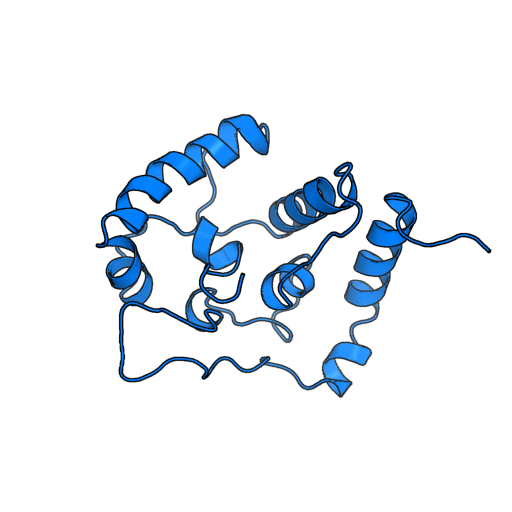ATOM 747 C CA . VAL A 1 91 ? -0.614 -11.825 -0.993 1.00 91.94 91 VAL A CA 1
ATOM 748 C C . VAL A 1 91 ? -0.627 -10.728 -2.057 1.00 91.94 91 VAL A C 1
ATOM 750 O O . VAL A 1 91 ? -1.664 -10.123 -2.305 1.00 91.94 91 VAL A O 1
ATOM 753 N N . TYR A 1 92 ? 0.484 -10.505 -2.754 1.00 92.56 92 TYR A N 1
ATOM 754 C CA . TYR A 1 92 ? 0.569 -9.567 -3.874 1.00 92.56 92 TYR A CA 1
ATOM 755 C C . TYR A 1 92 ? 1.450 -10.126 -4.996 1.00 92.56 92 TYR A C 1
ATOM 757 O O . TYR A 1 92 ? 2.284 -11.002 -4.778 1.00 92.56 92 TYR A O 1
ATOM 765 N N . HIS A 1 93 ? 1.275 -9.638 -6.223 1.00 91.44 93 HIS A N 1
ATOM 766 C CA . HIS A 1 93 ? 2.044 -10.127 -7.368 1.00 91.44 93 HIS A CA 1
ATOM 767 C C . HIS A 1 93 ? 3.484 -9.619 -7.311 1.00 91.44 93 HIS A C 1
ATOM 769 O O . HIS A 1 93 ? 3.756 -8.471 -6.938 1.00 91.44 93 HIS A O 1
ATOM 775 N N . ALA A 1 94 ? 4.424 -10.466 -7.735 1.00 89.75 94 ALA A N 1
ATOM 776 C CA . ALA A 1 94 ? 5.839 -10.105 -7.799 1.00 89.75 94 ALA A CA 1
ATOM 777 C C . ALA A 1 94 ? 6.082 -8.896 -8.717 1.00 89.75 94 ALA A C 1
ATOM 779 O O . ALA A 1 94 ? 6.889 -8.029 -8.393 1.00 89.75 94 ALA A O 1
ATOM 780 N N . ASN A 1 95 ? 5.359 -8.826 -9.836 1.00 89.06 95 ASN A N 1
ATOM 781 C CA . ASN A 1 95 ? 5.377 -7.696 -10.751 1.00 89.06 95 ASN A CA 1
ATOM 782 C C . ASN A 1 95 ? 4.183 -6.762 -10.463 1.00 89.06 95 ASN A C 1
ATOM 784 O O . ASN A 1 95 ? 3.042 -7.159 -10.706 1.00 89.06 95 ASN A O 1
ATOM 788 N N . PRO A 1 96 ? 4.415 -5.516 -10.008 1.00 89.44 96 PRO A N 1
ATOM 789 C CA . PRO A 1 96 ? 3.340 -4.568 -9.709 1.00 89.44 96 PRO A CA 1
ATOM 790 C C . PRO A 1 96 ? 2.416 -4.264 -10.897 1.00 89.44 96 PRO A C 1
ATOM 792 O O . PRO A 1 96 ? 1.244 -3.951 -10.713 1.00 89.44 96 PRO A O 1
ATOM 795 N N . TRP A 1 97 ? 2.913 -4.375 -12.131 1.00 86.88 97 TRP A N 1
ATOM 796 C CA . TRP A 1 97 ? 2.124 -4.124 -13.344 1.00 86.88 97 TRP A CA 1
ATOM 797 C C . TRP A 1 97 ? 1.022 -5.160 -13.581 1.00 86.88 97 TRP A C 1
ATOM 799 O O . TRP A 1 97 ? 0.048 -4.874 -14.275 1.00 86.88 97 TRP A O 1
ATOM 809 N N . ASP A 1 98 ? 1.144 -6.353 -12.996 1.00 87.50 98 ASP A N 1
ATOM 810 C CA . ASP A 1 98 ? 0.118 -7.398 -13.085 1.00 87.50 98 ASP A CA 1
ATOM 811 C C . ASP A 1 98 ? -1.041 -7.163 -12.099 1.00 87.50 98 ASP A C 1
ATOM 813 O O . ASP A 1 98 ? -2.048 -7.870 -12.115 1.00 87.50 98 ASP A O 1
ATOM 817 N N . GLU A 1 99 ? -0.931 -6.122 -11.273 1.00 88.94 99 GLU A N 1
ATOM 818 C CA . GLU A 1 99 ? -1.915 -5.749 -10.260 1.00 88.94 99 GLU A CA 1
ATOM 819 C C . GLU A 1 99 ? -2.925 -4.698 -10.723 1.00 88.94 99 GLU A C 1
ATOM 821 O O . GLU A 1 99 ? -3.862 -4.364 -9.989 1.00 88.94 99 GLU A O 1
ATOM 826 N N . ILE A 1 100 ? -2.744 -4.172 -11.937 1.00 86.06 100 ILE A N 1
ATOM 827 C CA . ILE A 1 100 ? -3.641 -3.192 -12.542 1.00 86.06 100 ILE A CA 1
ATOM 828 C C . ILE A 1 100 ? -4.993 -3.856 -12.805 1.00 86.06 100 ILE A C 1
ATOM 830 O O . ILE A 1 100 ? -5.108 -4.843 -13.534 1.00 86.06 100 ILE A O 1
ATOM 834 N N . ILE A 1 101 ? -6.039 -3.297 -12.198 1.00 84.38 101 ILE A N 1
ATOM 835 C CA . ILE A 1 101 ? -7.404 -3.810 -12.337 1.00 84.38 101 ILE A CA 1
ATOM 836 C C . ILE A 1 101 ? -7.975 -3.426 -13.701 1.00 84.38 101 ILE A C 1
ATOM 838 O O . ILE A 1 101 ? -8.556 -4.272 -14.391 1.00 84.38 101 ILE A O 1
ATOM 842 N N . ASN A 1 102 ? -7.814 -2.157 -14.076 1.00 82.00 102 ASN A N 1
ATOM 843 C CA . ASN A 1 102 ? -8.351 -1.600 -15.302 1.00 82.00 102 ASN A CA 1
ATOM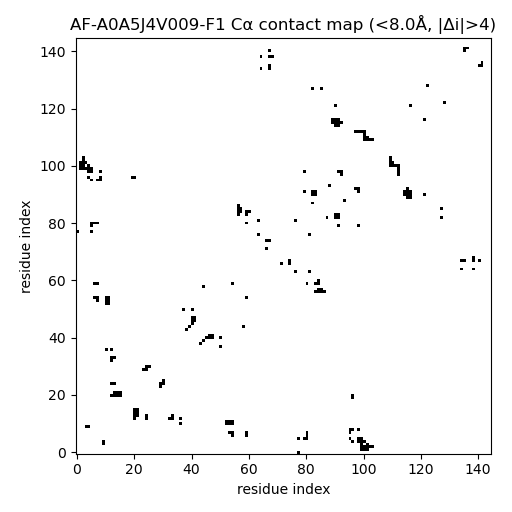 844 C C . ASN A 1 102 ? -7.376 -0.605 -15.933 1.00 82.00 102 ASN A C 1
ATOM 846 O O . ASN A 1 102 ? -6.880 0.278 -15.239 1.00 82.00 102 ASN A O 1
ATOM 850 N N . ASP A 1 103 ? -7.166 -0.713 -17.243 1.00 73.75 103 ASP A N 1
ATOM 851 C CA . ASP A 1 103 ? -6.524 0.325 -18.043 1.00 73.75 103 ASP A CA 1
ATOM 852 C C . ASP A 1 103 ? -7.503 0.758 -19.153 1.00 73.75 103 ASP A C 1
ATOM 854 O O . ASP A 1 103 ? -7.945 -0.055 -19.966 1.00 73.75 103 ASP A O 1
ATOM 858 N N . PRO A 1 104 ? -7.924 2.034 -19.146 1.00 68.50 104 PRO A N 1
ATOM 859 C CA . PRO A 1 104 ? -8.985 2.532 -20.013 1.00 68.50 104 PRO A CA 1
ATOM 860 C C . PRO A 1 104 ? -8.547 2.696 -21.475 1.00 68.50 104 PRO A C 1
ATOM 862 O O . PRO A 1 104 ? -9.399 2.910 -22.340 1.00 68.50 104 PRO A O 1
ATOM 865 N N . SER A 1 105 ? -7.242 2.637 -21.765 1.00 67.62 105 SER A N 1
ATOM 866 C CA . SER A 1 105 ? -6.693 2.913 -23.095 1.00 67.62 105 SER A CA 1
ATOM 867 C C . SER A 1 105 ? -6.859 1.748 -24.073 1.00 67.62 105 SER A C 1
ATOM 869 O O . SER A 1 105 ? -6.972 1.968 -25.282 1.00 67.62 105 SER A O 1
ATOM 871 N N . ASN A 1 106 ? -6.977 0.517 -23.575 1.00 68.44 106 ASN A N 1
ATOM 872 C CA . ASN A 1 106 ? -7.169 -0.662 -24.409 1.00 68.44 106 ASN A CA 1
ATOM 873 C C . ASN A 1 106 ? -8.566 -1.258 -24.164 1.00 68.44 106 ASN A C 1
ATOM 875 O O . ASN A 1 106 ? -9.026 -1.511 -23.058 1.00 68.44 106 ASN A O 1
ATOM 879 N N . ARG A 1 107 ? -9.315 -1.421 -25.254 1.00 62.88 107 ARG A N 1
ATOM 880 C CA . ARG A 1 107 ? -10.742 -1.774 -25.197 1.00 62.88 107 ARG A CA 1
ATOM 881 C C . ARG A 1 107 ? -10.986 -3.275 -25.079 1.00 62.88 107 ARG A C 1
ATOM 883 O O . ARG A 1 107 ? -12.128 -3.673 -24.875 1.00 62.88 107 ARG A O 1
ATOM 890 N N . GLN A 1 108 ? -9.962 -4.108 -25.280 1.00 61.31 108 GLN A N 1
ATOM 891 C CA . GLN A 1 108 ? -10.162 -5.539 -25.514 1.00 61.31 108 GLN A CA 1
ATOM 892 C C . GLN A 1 108 ? -9.987 -6.404 -24.262 1.00 61.31 108 GLN A C 1
ATOM 894 O O . GLN A 1 108 ? -10.642 -7.441 -24.187 1.00 61.31 108 GLN A O 1
ATOM 899 N N . HIS A 1 109 ? -9.207 -6.007 -23.245 1.00 55.28 109 HIS A N 1
ATOM 900 C CA . HIS A 1 109 ? -8.971 -6.875 -22.079 1.00 55.28 109 HIS A CA 1
ATOM 901 C C . HIS A 1 109 ? -8.598 -6.142 -20.781 1.00 55.28 109 HIS A C 1
ATOM 903 O O . HIS A 1 109 ? -7.419 -6.028 -20.471 1.00 55.28 109 HIS A O 1
ATOM 909 N N . TYR A 1 110 ? -9.580 -5.776 -19.952 1.00 66.88 110 TYR A N 1
ATOM 910 C CA . TYR A 1 110 ? -9.353 -5.264 -18.587 1.00 66.88 110 TYR A CA 1
ATOM 911 C C . TYR A 1 110 ? -10.437 -5.792 -17.634 1.00 66.88 110 TYR A C 1
ATOM 913 O O . TYR A 1 110 ? -11.471 -6.227 -18.126 1.00 66.88 110 TYR A O 1
ATOM 921 N N . TRP A 1 111 ? -10.197 -5.840 -16.313 1.00 74.12 111 TRP A N 1
ATOM 922 C CA . TRP A 1 111 ? -10.944 -6.601 -15.269 1.00 74.12 111 TRP A CA 1
ATOM 923 C C . TRP A 1 111 ? -10.500 -8.052 -14.997 1.00 74.12 111 TRP A C 1
ATOM 925 O O . TRP A 1 111 ? -11.273 -8.890 -14.517 1.00 74.12 111 TRP A O 1
ATOM 935 N N . ARG A 1 112 ? -9.232 -8.382 -15.258 1.00 82.81 112 ARG A N 1
ATOM 936 C CA . ARG A 1 112 ? -8.689 -9.734 -15.008 1.00 82.81 112 ARG A CA 1
ATOM 937 C C . ARG A 1 112 ? -7.871 -9.879 -13.735 1.00 82.81 112 ARG A C 1
ATOM 939 O O . ARG A 1 112 ? -7.499 -11.002 -13.411 1.00 82.81 112 ARG A O 1
ATOM 946 N N . TYR A 1 113 ? -7.636 -8.792 -13.003 1.00 87.81 113 TYR A N 1
ATOM 947 C CA . TYR A 1 113 ? -6.939 -8.879 -11.727 1.00 87.81 113 TYR A CA 1
ATOM 948 C C . TYR A 1 113 ? -7.611 -9.907 -10.805 1.00 87.81 113 TYR A C 1
ATOM 950 O O . TYR A 1 113 ? -8.840 -9.944 -10.663 1.00 87.81 113 TYR A O 1
ATOM 958 N N . ARG A 1 114 ? -6.787 -10.760 -10.200 1.00 90.25 114 ARG A N 1
ATOM 959 C CA . ARG A 1 114 ? -7.162 -11.702 -9.146 1.00 90.25 114 ARG A CA 1
ATOM 960 C C . ARG A 1 114 ? -6.122 -11.599 -8.043 1.00 90.25 114 ARG A C 1
ATOM 962 O O . ARG A 1 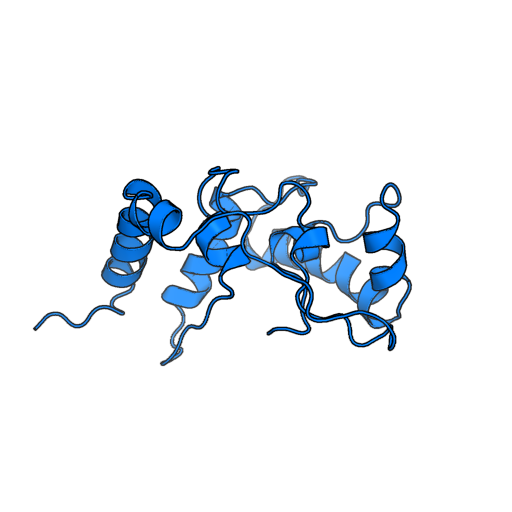114 ? -4.930 -11.457 -8.331 1.00 90.25 114 ARG A O 1
ATOM 969 N N . MET A 1 115 ? -6.587 -11.680 -6.799 1.00 92.69 115 MET A N 1
ATOM 970 C CA . MET A 1 115 ? -5.691 -11.826 -5.657 1.00 92.69 115 MET A CA 1
ATOM 971 C C . MET A 1 115 ? -4.836 -13.083 -5.874 1.00 92.69 115 MET A C 1
ATOM 973 O O . MET A 1 115 ? -5.378 -14.103 -6.311 1.00 92.69 115 MET A O 1
ATOM 977 N N . PRO A 1 116 ? -3.522 -13.029 -5.611 1.00 92.38 116 PRO A N 1
ATOM 978 C CA . PRO A 1 116 ? -2.652 -14.196 -5.747 1.00 92.38 116 PRO A CA 1
ATOM 979 C C . PRO A 1 116 ? -2.881 -15.228 -4.631 1.00 92.38 116 PRO A C 1
ATOM 981 O O . PRO A 1 116 ? -2.382 -16.346 -4.723 1.00 92.38 116 PRO A O 1
ATOM 984 N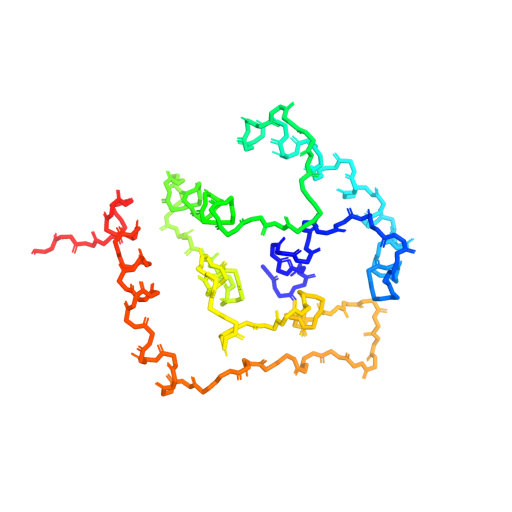 N . CYS A 1 117 ? -3.675 -14.882 -3.612 1.00 93.50 117 CYS A N 1
ATOM 985 C CA . CYS A 1 117 ? -4.064 -15.764 -2.522 1.00 93.50 117 CYS A CA 1
ATOM 986 C C . CYS A 1 117 ? -5.586 -15.914 -2.395 1.00 93.50 117 CYS A C 1
ATOM 988 O O . CYS A 1 117 ? -6.375 -15.131 -2.929 1.00 93.50 117 CYS A O 1
ATOM 990 N N . THR A 1 118 ? -5.991 -16.917 -1.617 1.00 94.62 118 THR A N 1
ATOM 991 C CA . THR A 1 118 ? -7.378 -17.092 -1.170 1.00 94.62 118 THR A CA 1
ATOM 992 C C . THR A 1 118 ? -7.691 -16.187 0.027 1.00 94.62 118 THR A C 1
ATOM 994 O O . THR A 1 118 ? -6.782 -15.641 0.663 1.00 94.62 118 THR A O 1
ATOM 997 N N . VAL A 1 119 ? -8.976 -16.039 0.360 1.00 93.06 119 VAL A N 1
ATOM 998 C CA . VAL A 1 119 ? -9.398 -15.301 1.563 1.00 93.06 119 VAL A CA 1
ATOM 999 C C . VAL A 1 119 ? -8.950 -16.046 2.822 1.00 93.06 119 VAL A C 1
ATOM 1001 O O . VAL A 1 119 ? -8.501 -15.423 3.779 1.00 93.06 119 VAL A O 1
ATOM 1004 N N . GLU A 1 120 ? -8.989 -17.376 2.803 1.00 94.75 120 GLU A N 1
ATOM 1005 C CA . GLU A 1 120 ? -8.530 -18.241 3.887 1.00 94.75 120 GLU A CA 1
ATOM 1006 C C . GLU A 1 120 ? -7.044 -18.014 4.158 1.00 94.75 120 GLU A C 1
ATOM 1008 O O . GLU A 1 120 ? -6.656 -17.781 5.300 1.00 94.75 120 GLU A O 1
ATOM 1013 N N . THR A 1 121 ? -6.216 -17.987 3.108 1.00 93.00 121 THR A N 1
ATOM 1014 C CA . THR A 1 121 ? -4.798 -17.632 3.233 1.00 93.00 121 THR A CA 1
ATOM 1015 C C . THR A 1 121 ? -4.634 -16.241 3.840 1.00 93.00 121 THR A C 1
ATOM 1017 O O . THR A 1 121 ? -3.810 -16.071 4.735 1.00 93.00 121 THR A O 1
ATOM 1020 N N . LEU A 1 122 ? -5.430 -15.256 3.417 1.00 92.00 122 LEU A N 1
ATOM 1021 C CA . LEU A 1 122 ? -5.335 -13.890 3.936 1.00 92.00 122 LEU A CA 1
ATOM 1022 C C . LEU A 1 122 ? -5.649 -13.811 5.439 1.00 92.00 122 LEU A C 1
ATOM 1024 O O . LEU A 1 122 ? -4.938 -13.127 6.172 1.00 92.00 122 LEU A O 1
ATOM 1028 N N . LEU A 1 123 ? -6.644 -14.565 5.916 1.00 93.06 123 LEU A N 1
ATOM 1029 C CA . LEU A 1 123 ? -6.995 -14.649 7.340 1.00 93.06 123 LEU A CA 1
ATOM 1030 C C . LEU A 1 123 ? -5.863 -15.231 8.199 1.00 93.06 123 LEU A C 1
ATOM 1032 O O . LEU A 1 123 ? -5.770 -14.920 9.384 1.00 93.06 123 LEU A O 1
ATOM 1036 N N . THR A 1 124 ? -4.972 -16.036 7.612 1.00 95.06 124 THR A N 1
ATOM 1037 C CA . THR A 1 124 ? -3.796 -16.566 8.326 1.00 95.06 124 THR A CA 1
ATOM 1038 C C . THR A 1 124 ? -2.648 -15.563 8.464 1.00 95.06 124 THR A C 1
ATOM 1040 O O . THR A 1 124 ? -1.723 -15.803 9.241 1.00 95.06 124 THR A O 1
ATOM 1043 N N . LYS A 1 125 ? -2.682 -14.420 7.762 1.00 95.31 125 LYS A N 1
ATOM 1044 C CA . LYS A 1 125 ? -1.606 -13.414 7.780 1.00 95.31 125 LYS A CA 1
ATOM 1045 C C . LYS A 1 125 ? -1.707 -12.499 9.008 1.00 95.31 125 LYS A C 1
ATOM 1047 O O . LYS A 1 125 ? -1.855 -11.283 8.893 1.00 95.31 125 LYS A O 1
ATOM 1052 N N . ALA A 1 126 ? -1.592 -13.088 10.201 1.00 95.06 126 ALA A N 1
ATOM 1053 C CA . ALA A 1 126 ? -1.760 -12.402 11.486 1.00 95.06 126 ALA A CA 1
ATOM 1054 C C . ALA A 1 126 ? -0.851 -11.170 11.640 1.00 95.06 126 ALA A C 1
ATOM 1056 O O . ALA A 1 126 ? -1.299 -10.138 12.129 1.00 95.06 126 ALA A O 1
ATOM 1057 N N . THR A 1 127 ? 0.400 -11.235 11.172 1.00 95.75 127 THR A N 1
ATOM 1058 C CA . THR A 1 127 ? 1.329 -10.093 11.209 1.00 95.75 127 THR A CA 1
ATOM 1059 C C . THR A 1 127 ? 0.808 -8.903 10.406 1.00 95.75 127 THR A C 1
ATOM 1061 O O . THR A 1 127 ? 0.837 -7.779 10.898 1.00 95.75 127 THR A O 1
ATOM 1064 N N . LEU A 1 128 ? 0.298 -9.144 9.194 1.00 94.94 128 LEU A N 1
ATOM 1065 C CA . LEU A 1 128 ? -0.269 -8.101 8.339 1.00 94.94 128 LEU A CA 1
ATOM 1066 C C . LEU A 1 128 ? -1.537 -7.511 8.965 1.00 94.94 128 LEU A C 1
ATOM 1068 O O . LEU A 1 128 ? -1.663 -6.292 9.063 1.00 94.94 128 LEU A O 1
ATOM 1072 N N . ILE A 1 129 ? -2.438 -8.374 9.439 1.00 94.94 129 ILE A N 1
ATOM 1073 C CA . ILE A 1 129 ? -3.692 -7.970 10.089 1.00 94.94 129 ILE A CA 1
ATOM 1074 C C . ILE A 1 129 ? -3.403 -7.100 11.315 1.00 94.94 129 ILE A C 1
ATOM 1076 O O . ILE A 1 129 ? -3.936 -5.998 11.421 1.00 94.94 129 ILE A O 1
ATOM 1080 N N . ASN A 1 130 ? -2.519 -7.555 12.205 1.00 96.19 130 ASN A N 1
ATOM 1081 C CA . ASN A 1 130 ? -2.156 -6.824 13.417 1.00 96.19 130 ASN A CA 1
ATOM 1082 C C . ASN A 1 130 ? -1.447 -5.506 13.095 1.00 96.19 130 ASN A C 1
ATOM 1084 O O . ASN A 1 130 ? -1.708 -4.504 13.757 1.00 96.19 130 ASN A O 1
ATOM 1088 N N . ARG A 1 131 ? -0.587 -5.480 12.064 1.00 96.62 131 ARG A N 1
ATOM 1089 C CA . ARG A 1 131 ? 0.074 -4.249 11.614 1.00 96.62 131 ARG A CA 1
ATOM 1090 C C . ARG A 1 131 ? -0.959 -3.214 11.188 1.00 96.62 131 ARG A C 1
ATOM 1092 O O . ARG A 1 131 ? -0.934 -2.112 11.721 1.00 96.62 131 ARG A O 1
ATOM 1099 N N . ILE A 1 132 ? -1.882 -3.586 10.296 1.00 95.62 132 ILE A N 1
ATOM 1100 C CA . ILE A 1 132 ? -2.956 -2.708 9.806 1.00 95.62 132 ILE A CA 1
ATOM 1101 C C . ILE A 1 132 ? -3.855 -2.252 10.958 1.00 95.62 132 ILE A C 1
ATOM 1103 O O . ILE A 1 132 ? -4.135 -1.060 11.066 1.00 95.62 132 ILE A O 1
ATOM 1107 N N . HIS A 1 133 ? -4.279 -3.176 11.825 1.00 95.94 133 HIS A N 1
ATOM 1108 C CA . HIS A 1 133 ? -5.116 -2.861 12.982 1.00 95.94 133 HIS A CA 1
ATOM 1109 C C . HIS A 1 133 ? -4.453 -1.817 13.882 1.00 95.94 133 HIS A C 1
ATOM 1111 O O . HIS A 1 133 ? -5.073 -0.802 14.187 1.00 95.94 133 HIS A O 1
ATOM 1117 N N . GLY A 1 134 ? -3.178 -2.023 14.229 1.00 96.69 134 GLY A N 1
ATOM 1118 C CA . GLY A 1 134 ? -2.404 -1.064 15.013 1.00 96.69 134 GLY A CA 1
ATOM 1119 C C . GLY A 1 134 ? -2.351 0.309 14.347 1.00 96.69 134 GLY A C 1
ATOM 1120 O O . GLY A 1 134 ? -2.636 1.301 15.000 1.00 96.69 134 GLY A O 1
ATOM 1121 N N . LYS A 1 135 ? -2.129 0.394 13.024 1.00 96.25 135 LYS A N 1
ATOM 1122 C CA . LYS A 1 135 ? -2.140 1.702 12.333 1.00 96.25 135 LYS A CA 1
ATOM 1123 C C . LYS A 1 135 ? -3.506 2.399 12.406 1.00 96.25 135 LYS A C 1
ATOM 1125 O O . LYS A 1 135 ? -3.579 3.620 12.542 1.00 96.25 135 LYS A O 1
ATOM 1130 N N . ILE A 1 136 ? -4.600 1.646 12.274 1.00 96.38 136 ILE A N 1
ATOM 1131 C CA . ILE A 1 136 ? -5.964 2.193 12.366 1.00 96.38 136 ILE A CA 1
ATOM 1132 C C . ILE A 1 136 ? -6.227 2.720 13.784 1.00 96.38 136 ILE A C 1
ATOM 1134 O O . ILE A 1 136 ? -6.791 3.805 13.936 1.00 96.38 136 ILE A O 1
ATOM 1138 N N . GLU A 1 137 ? -5.791 1.984 14.803 1.00 96.12 137 GLU A N 1
ATOM 1139 C CA . GLU A 1 137 ? -5.897 2.373 16.210 1.00 96.12 137 GLU A CA 1
ATOM 1140 C C . GLU A 1 137 ? -5.039 3.613 16.519 1.00 96.12 137 GLU A C 1
ATOM 1142 O O . GLU A 1 137 ? -5.572 4.627 16.969 1.00 96.12 137 GLU A O 1
ATOM 1147 N N . ASP A 1 138 ? -3.755 3.592 16.151 1.00 95.75 138 ASP A N 1
ATOM 1148 C CA . ASP A 1 138 ? -2.795 4.688 16.352 1.00 95.75 138 ASP A CA 1
ATOM 1149 C C . ASP A 1 138 ? -3.203 5.991 15.643 1.00 95.75 138 ASP A C 1
ATOM 1151 O O . ASP A 1 138 ? -2.834 7.090 16.067 1.00 95.75 138 ASP A O 1
ATOM 1155 N N . SER A 1 139 ? -3.955 5.888 14.543 1.00 95.69 139 SER A N 1
ATOM 1156 C CA . SER A 1 139 ? -4.482 7.042 13.802 1.00 95.69 139 SER A CA 1
ATOM 1157 C C . SER A 1 139 ? -5.806 7.582 14.356 1.00 95.69 139 SER A C 1
ATOM 1159 O O . SER A 1 139 ? -6.366 8.526 13.797 1.00 95.69 139 SER A O 1
ATOM 1161 N N . GLY A 1 140 ? -6.328 7.002 15.443 1.00 94.06 140 GLY A N 1
ATOM 1162 C CA . GLY A 1 140 ? -7.587 7.418 16.065 1.00 94.06 140 GLY A CA 1
ATOM 1163 C C . GLY A 1 140 ? -8.827 7.090 15.227 1.00 94.06 140 GLY A C 1
ATOM 1164 O O . GLY A 1 140 ? -9.895 7.663 15.445 1.00 94.06 140 GLY A O 1
ATOM 1165 N N . ARG A 1 141 ? -8.698 6.191 14.241 1.00 92.50 141 ARG A N 1
ATOM 1166 C CA . ARG A 1 141 ? -9.795 5.789 13.345 1.00 92.50 141 ARG A CA 1
ATOM 1167 C C . ARG A 1 141 ? -10.570 4.573 13.843 1.00 92.50 141 ARG A C 1
ATOM 1169 O O . ARG A 1 141 ? -11.596 4.233 13.253 1.00 92.50 141 ARG A O 1
ATOM 1176 N N . LEU A 1 142 ? -10.118 3.949 14.929 1.00 90.75 142 LEU A N 1
ATOM 1177 C CA . LEU A 1 142 ? -10.882 2.961 15.680 1.00 90.75 142 LEU A CA 1
ATOM 1178 C C . LEU A 1 142 ? -11.675 3.676 16.783 1.00 90.75 142 LEU A C 1
ATOM 1180 O O . LEU A 1 142 ? -11.123 4.472 17.541 1.00 90.75 142 LEU A O 1
ATOM 1184 N N . LYS A 1 143 ? -12.986 3.430 16.871 1.00 73.88 143 LYS A N 1
ATOM 1185 C CA . LYS A 1 143 ? -13.784 3.947 17.990 1.00 73.88 143 LYS A CA 1
ATOM 1186 C C . LYS A 1 143 ? -13.411 3.186 19.260 1.00 73.88 143 LYS A C 1
ATOM 1188 O O . LYS A 1 143 ? -13.659 1.986 19.332 1.00 73.88 143 LYS A O 1
ATOM 1193 N N . ASN A 1 144 ? -12.916 3.899 20.265 1.00 57.97 144 ASN A N 1
ATOM 1194 C CA . ASN A 1 144 ? -12.887 3.401 21.636 1.00 57.97 144 ASN A CA 1
ATOM 1195 C C . ASN A 1 144 ? -14.310 3.529 22.198 1.00 57.97 144 ASN A C 1
ATOM 1197 O O . ASN A 1 144 ? -14.797 4.645 22.394 1.00 57.97 144 ASN A O 1
ATOM 1201 N N . HIS A 1 145 ? -14.995 2.397 22.358 1.00 53.53 145 HIS A N 1
ATOM 1202 C CA . HIS A 1 145 ? -16.233 2.300 23.129 1.00 53.53 145 HIS A CA 1
ATOM 1203 C C . HIS A 1 145 ? -15.914 1.870 24.555 1.00 53.53 145 HIS A C 1
ATOM 1205 O O . HIS A 1 145 ? -15.102 0.931 24.703 1.00 53.53 145 HIS A O 1
#

Organism: NCBI:txid222440

InterPro domains:
  IPR003385 Glycoside hydrolase, family 77 [PF02446] (2-117)
  IPR017853 Glycoside hydrolase superfamily [SSF51445] (2-134)

Foldseek 3Di:
DLQDFAPQLLLLQDDPPDDLNCVLLVDPVNVVSNVVNVCCVCPVVVHPDPRDNTQDLCNLVVVVLCQLLDPDPDRDDDQQSLQSNDPDCQFHPPDSSLQRQDHPPDDPDHRPHDGSDDVVVVVPPVVSVVVVVVSCVVSVVDDDD

Solvent-accessible surface area (backbone atoms only — not comparable to full-atom values): 8877 Å² total; per-residue (Å²): 109,66,74,52,58,43,62,54,34,52,54,40,53,85,53,97,86,40,75,69,56,47,59,63,37,71,39,73,74,31,56,59,44,44,64,49,51,57,48,38,40,41,71,71,68,67,39,92,64,84,80,68,68,66,62,51,34,68,59,51,38,48,54,53,45,57,50,53,65,36,93,59,94,74,74,86,75,59,67,69,53,64,55,47,39,48,98,52,72,62,63,40,67,93,53,44,75,69,62,43,39,36,57,90,88,53,92,86,80,63,70,75,53,69,73,69,48,54,72,70,60,56,72,66,40,54,70,59,52,52,51,53,50,48,54,38,47,77,45,66,74,49,85,88,126

Sequence (145 aa):
NHVIPPLRAWWQGFDSSKTKAEEYYSTNEGKENGGKIDCFWWNTLINHSSRPYDLPNDQLERIIDMHLYSPSILAMFPYQDLVAILPDKDVYHANPWDEIINDPSNRQHYWRYRMPCTVETLLTKATLINRIHGKIEDSGRLKNH